Protein AF-A0A834II31-F1 (afdb_monomer)

Sequence (160 aa):
MDTWHLGHVGPFVKGSGFAHILTIVDSYSKFCFARPTKTTNTKEVVHNLRDLFSMFGVPNRIISYQGKAFKSKDFREFCIEYKIKHILNAIASPRSNGKDEHEWYEKVPRVELGLDNAENRKGDQQKATAAMNKQSQQMKKQFDRKRKQSRKYKPGDLVL

Mean predicted aligned error: 12.82 Å

Secondary structure (DSSP, 8-state):
--EEEEEEE-PPPSSSS--EEEEEEETTT--EEEEEES---HHHHHHHHHHHHHHH---SEEEE-S-HHHHSHHHHHHHHHTT-EEEE--S--TTTTTHHHHHHHHHHHHHHTTTT-TT-TTTHHHHHHHHHHHHHHHHHHHHHHHS-----PPTT----

Radius of gyration: 17.25 Å; Cα contact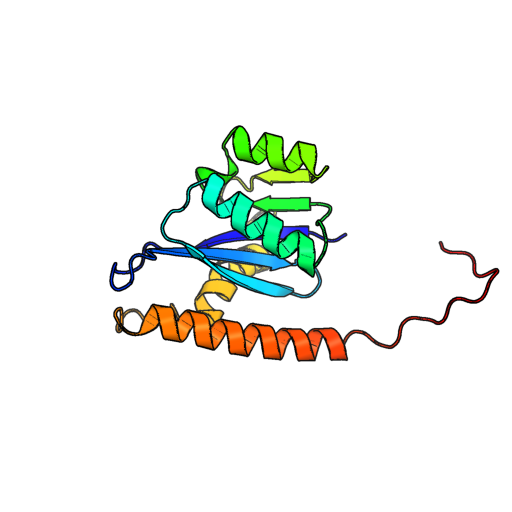s (8 Å, |Δi|>4): 212; chains: 1; bounding box: 35×36×50 Å

Solvent-accessible surface area (backbone atoms only — not comparable to full-atom values): 9327 Å² total; per-residue (Å²): 128,60,35,34,40,37,44,76,48,71,82,50,65,75,81,81,66,43,23,31,30,43,36,38,30,34,71,80,82,65,45,58,48,74,43,81,24,62,63,74,44,41,71,60,53,53,53,56,48,5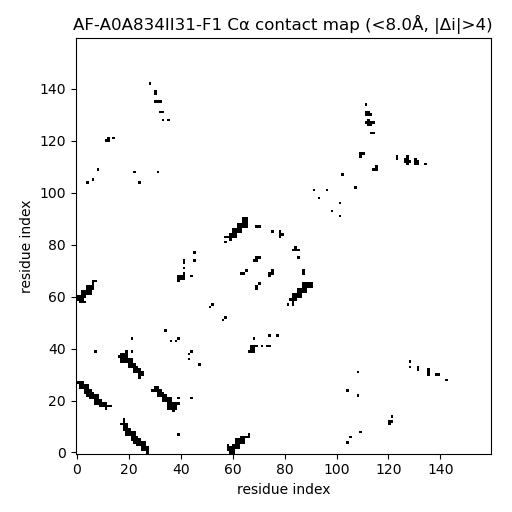3,59,47,31,76,76,75,48,79,51,59,25,39,40,32,49,87,46,74,24,76,71,31,69,71,41,52,50,52,29,56,76,70,65,28,48,75,41,77,47,80,70,96,52,68,82,83,50,60,54,66,61,55,50,42,71,59,44,44,60,37,58,52,33,59,61,81,65,89,81,53,73,85,58,44,67,64,48,19,53,50,42,33,52,52,45,38,50,51,47,46,54,51,49,61,67,68,54,66,76,78,80,84,79,56,99,82,68,83,85,128

InterPro domains:
  IPR001584 Integrase, catalytic core [PF00665] (13-94)
  IPR001584 Integrase, catalytic core [PS50994] (1-101)
  IPR012337 Ribonuclease H-like superfamily [SSF53098] (2-112)
  IPR036397 Ribonuclease H superfamily [G3DSA:3.30.420.10] (1-154)

Foldseek 3Di:
DWEKEWEKDAQADPPPLFGIKIWIATPPLRQIDIDGHNDLALVRVLVVVVVVCVPPNDGQEYEYEDDPNCVDPVNVVSCVVRNYHYHYDDDDDCPPPPVVVVCCRVVVLCVQLVPPPPPDRNCSPVSSVVSSVVVSVVSVVVSVVVPDDDDPDDPPDDDD

Organism: Rhynchophorus ferrugineus (NCBI:txid354439)

Nearest PDB structures (foldseek):
  3o4n-assembly1_B  TM=6.859E-01  e=3.450E-09  Rous sarcoma virus
  1asu-assembly1_A-2  TM=7.264E-01  e=1.547E-08  Avian sarcoma virus
  5ejk-assembly1_H  TM=7.165E-01  e=9.988E-09  Rous sarcoma virus - Prague C
  5ejk-assembly1_E  TM=6.763E-01  e=7.306E-09  Rous sarcoma virus - Prague C
  5ejk-assembly1_B  TM=7.070E-01  e=1.647E-08  Rous sarcoma virus - Prague C

Structure (mmCIF, N/CA/C/O backbone):
data_AF-A0A834II31-F1
#
_entry.id   AF-A0A834II31-F1
#
loop_
_atom_site.group_PDB
_atom_site.id
_atom_site.type_symbol
_atom_site.label_atom_id
_atom_site.label_alt_id
_atom_site.label_comp_id
_atom_site.label_asym_id
_atom_site.label_entity_id
_atom_site.label_seq_id
_atom_site.pdbx_PDB_ins_code
_atom_site.Cartn_x
_atom_site.Cartn_y
_atom_site.Cartn_z
_atom_site.occupancy
_atom_site.B_iso_or_equiv
_atom_site.auth_seq_id
_atom_site.auth_comp_id
_atom_site.auth_asym_id
_atom_site.auth_atom_id
_atom_site.pdbx_PDB_model_num
ATOM 1 N N . MET A 1 1 ? 7.083 0.480 -16.961 1.00 52.06 1 MET A N 1
ATOM 2 C CA . MET A 1 1 ? 7.236 -0.452 -15.821 1.00 52.06 1 MET A CA 1
ATOM 3 C C . MET A 1 1 ? 6.063 -0.244 -14.881 1.00 52.06 1 MET A C 1
ATOM 5 O O . MET A 1 1 ? 5.786 0.905 -14.567 1.00 52.06 1 MET A O 1
ATOM 9 N N . ASP A 1 2 ? 5.403 -1.323 -14.466 1.00 84.88 2 ASP A N 1
ATOM 10 C CA . ASP A 1 2 ? 4.273 -1.311 -13.524 1.00 84.88 2 ASP A CA 1
ATOM 11 C C . ASP A 1 2 ? 4.754 -0.898 -12.119 1.00 84.88 2 ASP A C 1
ATOM 13 O O . ASP A 1 2 ? 5.604 -1.573 -11.526 1.00 84.88 2 ASP A O 1
ATOM 17 N N . THR A 1 3 ? 4.322 0.277 -11.653 1.00 89.12 3 THR A N 1
ATOM 18 C CA . THR A 1 3 ? 4.742 0.889 -10.383 1.00 89.12 3 THR A CA 1
ATOM 19 C C . THR A 1 3 ? 3.505 1.320 -9.620 1.00 89.12 3 THR A C 1
ATOM 21 O O . THR A 1 3 ? 2.668 2.032 -10.164 1.00 89.12 3 THR A O 1
ATOM 24 N N . TRP A 1 4 ? 3.390 0.907 -8.361 1.00 92.06 4 TRP A N 1
ATOM 25 C CA . TRP A 1 4 ? 2.259 1.282 -7.514 1.00 92.06 4 TRP A CA 1
ATOM 26 C C . TRP A 1 4 ? 2.689 2.259 -6.423 1.00 92.06 4 TRP A C 1
ATOM 28 O O . TRP A 1 4 ? 3.687 2.042 -5.733 1.00 92.06 4 TRP A O 1
ATOM 38 N N . HIS A 1 5 ? 1.911 3.323 -6.250 1.00 89.94 5 HIS A N 1
ATOM 39 C CA . HIS A 1 5 ? 2.068 4.327 -5.205 1.00 89.94 5 HIS A CA 1
ATOM 40 C C . HIS A 1 5 ? 1.135 4.019 -4.038 1.00 89.94 5 HIS A C 1
ATOM 42 O O . HIS A 1 5 ? -0.075 3.960 -4.229 1.00 89.94 5 HIS A O 1
ATOM 48 N N . LEU A 1 6 ? 1.684 3.829 -2.839 1.00 91.50 6 LEU A N 1
ATOM 49 C CA . LEU A 1 6 ? 0.943 3.443 -1.636 1.00 91.50 6 LEU A CA 1
ATOM 50 C C . LEU A 1 6 ? 0.920 4.566 -0.600 1.00 91.50 6 LEU A C 1
ATOM 52 O O . LEU A 1 6 ? 1.969 5.109 -0.245 1.00 91.50 6 LEU A O 1
ATOM 56 N N . GLY A 1 7 ? -0.256 4.838 -0.039 1.00 88.56 7 GLY A N 1
ATOM 57 C CA . GLY A 1 7 ? -0.458 5.822 1.022 1.00 88.56 7 GLY A CA 1
ATOM 58 C C . GLY A 1 7 ? -1.588 5.445 1.978 1.00 88.56 7 GLY A C 1
ATOM 59 O O . GLY A 1 7 ? -2.324 4.491 1.756 1.00 88.56 7 GLY A O 1
ATOM 60 N N . HIS A 1 8 ? -1.716 6.192 3.072 1.00 85.81 8 HIS A N 1
ATOM 61 C CA . HIS A 1 8 ? -2.899 6.137 3.929 1.00 85.81 8 HIS A CA 1
ATOM 62 C C . HIS A 1 8 ? -3.501 7.531 4.037 1.00 85.81 8 HIS A C 1
ATOM 64 O O . HIS A 1 8 ? -2.771 8.505 4.206 1.00 85.81 8 HIS A O 1
ATOM 70 N N . VAL A 1 9 ? -4.827 7.604 4.013 1.00 81.69 9 VAL A N 1
ATOM 71 C CA . VAL A 1 9 ? -5.589 8.819 4.305 1.00 81.69 9 VAL A CA 1
ATOM 72 C C . VAL A 1 9 ? -6.370 8.596 5.601 1.00 81.69 9 VAL A C 1
ATOM 74 O O . VAL A 1 9 ? -6.941 7.523 5.805 1.00 81.69 9 VAL A O 1
ATOM 77 N N . GLY A 1 10 ? -6.368 9.584 6.496 1.00 78.38 10 GLY A N 1
ATOM 78 C CA . GLY A 1 10 ? -7.026 9.528 7.805 1.00 78.38 10 GLY A CA 1
ATOM 79 C C . GLY A 1 10 ? -6.168 10.146 8.922 1.00 78.38 10 GLY A C 1
ATOM 80 O O . GLY A 1 10 ? -5.144 10.761 8.623 1.00 78.38 10 GLY A O 1
ATOM 81 N N . PRO A 1 11 ? -6.552 9.976 10.202 1.00 76.19 11 PRO A N 1
ATOM 82 C CA . PRO A 1 11 ? -7.711 9.217 10.673 1.00 76.19 11 PRO A CA 1
ATOM 83 C C . PRO A 1 11 ? -9.054 9.943 10.456 1.00 76.19 11 PRO A C 1
ATOM 85 O O . PRO A 1 11 ? -9.157 11.154 10.632 1.00 76.19 11 PRO A O 1
ATOM 88 N N . PHE A 1 12 ? -10.101 9.190 10.121 1.00 76.81 12 PHE A N 1
ATOM 89 C CA . PHE A 1 12 ? -11.493 9.644 10.036 1.00 76.81 12 PHE A CA 1
ATOM 90 C C . PHE A 1 12 ? -12.248 9.370 11.347 1.00 76.81 12 PHE A C 1
ATOM 92 O O . PHE A 1 12 ? -11.836 8.533 12.155 1.00 76.81 12 PHE A O 1
ATOM 99 N N . VAL A 1 13 ? -13.370 10.067 11.567 1.00 70.19 13 VAL A N 1
ATOM 100 C CA . VAL A 1 13 ? -14.198 9.888 12.773 1.00 70.19 13 VAL A CA 1
ATOM 101 C C . VAL A 1 13 ? -14.690 8.440 12.859 1.00 70.19 13 VAL A C 1
ATOM 103 O O . VAL A 1 13 ? -15.245 7.899 11.904 1.00 70.19 13 VAL A O 1
ATOM 106 N N . LYS A 1 14 ? -14.488 7.808 14.022 1.00 59.81 14 LYS A N 1
ATOM 107 C CA . LYS A 1 14 ? -14.831 6.403 14.288 1.00 59.81 14 LYS A CA 1
ATOM 108 C C . LYS A 1 14 ? -16.351 6.212 14.399 1.00 59.81 14 LYS A C 1
ATOM 110 O O . LYS A 1 14 ? -16.881 6.117 15.498 1.00 59.81 14 LYS A O 1
ATOM 115 N N . GLY A 1 15 ? -17.052 6.170 13.267 1.00 57.59 15 GLY A N 1
ATOM 116 C CA . GLY A 1 15 ? -18.465 5.769 13.203 1.00 57.59 15 GLY A CA 1
ATOM 117 C C . GLY A 1 15 ? -18.654 4.264 12.972 1.00 57.59 15 GLY A C 1
ATOM 118 O O . GLY A 1 15 ? -19.509 3.650 13.594 1.00 57.59 15 GLY A O 1
ATOM 119 N N . SER A 1 16 ? -17.824 3.662 12.109 1.00 60.22 16 SER A N 1
ATOM 120 C CA . SER A 1 16 ? -17.966 2.273 11.623 1.00 60.22 16 SER A CA 1
ATOM 121 C C . SER A 1 16 ? -16.853 1.310 12.080 1.00 60.22 16 SER A C 1
ATOM 123 O O . SER A 1 16 ? -16.841 0.137 11.711 1.00 60.22 16 SER A O 1
ATOM 125 N N . GLY A 1 17 ? -15.874 1.801 12.847 1.00 68.00 17 GLY A N 1
ATOM 126 C CA . GLY A 1 17 ? -14.683 1.043 13.259 1.00 68.00 17 GLY A CA 1
ATOM 127 C C . GLY A 1 17 ? -13.523 1.059 12.254 1.00 68.00 17 GLY A C 1
ATOM 128 O O . GLY A 1 17 ? -12.396 0.757 12.643 1.00 68.00 17 GLY A O 1
ATOM 129 N N . PHE A 1 18 ? -13.752 1.470 11.004 1.00 75.75 18 PHE A N 1
ATOM 130 C CA . PHE A 1 18 ? -12.685 1.812 10.060 1.00 75.75 18 PHE A CA 1
ATOM 131 C C . PHE A 1 18 ? -12.267 3.263 10.294 1.00 75.75 18 PHE A C 1
ATOM 133 O O . PHE A 1 18 ? -13.125 4.125 10.458 1.00 75.75 18 PHE A O 1
ATOM 140 N N . ALA A 1 19 ? -10.970 3.546 10.351 1.00 81.19 19 ALA A N 1
ATOM 141 C CA . ALA A 1 19 ? -10.464 4.887 10.661 1.00 81.19 19 ALA A CA 1
ATOM 142 C C . ALA A 1 19 ? -9.552 5.436 9.565 1.00 81.19 19 ALA A C 1
ATOM 144 O O . ALA A 1 19 ? -9.260 6.622 9.569 1.00 81.19 19 ALA A O 1
ATOM 145 N N . HIS A 1 20 ? -9.117 4.612 8.619 1.00 84.06 20 HIS A N 1
ATOM 146 C CA . HIS A 1 20 ? -8.187 5.019 7.577 1.00 84.06 20 HIS A CA 1
ATOM 147 C C . HIS A 1 20 ? -8.633 4.449 6.236 1.00 84.06 20 HIS A C 1
ATOM 149 O O . HIS A 1 20 ? -9.502 3.580 6.165 1.00 84.06 20 HIS A O 1
ATOM 155 N N . ILE A 1 21 ? -8.042 4.965 5.170 1.00 84.69 21 ILE A N 1
ATOM 156 C CA . ILE A 1 21 ? -8.191 4.445 3.821 1.00 84.69 21 ILE A CA 1
ATOM 157 C C . ILE A 1 21 ? -6.784 4.198 3.281 1.00 84.69 21 ILE A C 1
ATOM 159 O O . ILE A 1 21 ? -5.992 5.133 3.186 1.00 84.69 21 ILE A O 1
ATOM 163 N N . LEU A 1 22 ? -6.463 2.944 2.964 1.00 88.75 22 LEU A N 1
ATOM 164 C CA . LEU A 1 22 ? -5.246 2.575 2.241 1.00 88.75 22 LEU A CA 1
ATOM 165 C C . LEU A 1 22 ? -5.454 2.910 0.767 1.00 88.75 22 LEU A C 1
ATOM 167 O O . LEU A 1 22 ? -6.339 2.327 0.145 1.00 88.75 22 LEU A O 1
ATOM 171 N N . THR A 1 23 ? -4.652 3.819 0.223 1.00 87.94 23 THR A N 1
ATOM 172 C CA . THR A 1 23 ? -4.696 4.241 -1.181 1.00 87.94 23 THR A CA 1
ATOM 173 C C . THR A 1 23 ? -3.562 3.592 -1.962 1.00 87.94 23 THR A C 1
ATOM 175 O O . THR A 1 23 ? -2.428 3.508 -1.485 1.00 87.94 23 THR A O 1
ATOM 178 N N . ILE A 1 24 ? -3.876 3.097 -3.156 1.00 89.62 24 ILE A N 1
ATOM 179 C CA . ILE A 1 24 ? -2.944 2.430 -4.064 1.00 89.62 24 ILE A CA 1
ATOM 180 C C . ILE A 1 24 ? -3.208 2.968 -5.461 1.00 89.62 24 ILE A C 1
ATOM 182 O O . ILE A 1 24 ? -4.310 2.809 -5.976 1.00 89.62 24 ILE A O 1
ATOM 186 N N . VAL A 1 25 ? -2.207 3.581 -6.081 1.00 84.94 25 VAL A N 1
ATOM 187 C CA . VAL A 1 25 ? -2.350 4.172 -7.412 1.00 84.94 25 VAL A CA 1
ATOM 188 C C . VAL A 1 25 ? -1.326 3.582 -8.365 1.00 84.94 25 VAL A C 1
ATOM 190 O O . VAL A 1 25 ? -0.126 3.678 -8.114 1.00 84.94 25 VAL A O 1
ATOM 193 N N . ASP A 1 26 ? -1.783 2.995 -9.466 1.00 85.50 26 ASP A N 1
ATOM 194 C CA . ASP A 1 26 ? -0.890 2.572 -10.543 1.00 85.50 26 ASP A CA 1
ATOM 195 C C . ASP A 1 26 ? -0.382 3.797 -11.322 1.00 85.50 26 ASP A C 1
ATOM 197 O O . ASP A 1 26 ? -1.164 4.593 -11.854 1.00 85.50 26 ASP A O 1
ATOM 201 N N . SER A 1 27 ? 0.942 3.949 -11.415 1.00 82.69 27 SER A N 1
ATOM 202 C CA . SER A 1 27 ? 1.585 5.086 -12.078 1.00 82.69 27 SER A CA 1
ATOM 203 C C . SER A 1 27 ? 1.244 5.180 -13.562 1.00 82.69 27 SER A C 1
ATOM 205 O O . SER A 1 27 ? 1.274 6.287 -14.107 1.00 82.69 27 SER A O 1
ATOM 207 N N . TYR A 1 28 ? 0.975 4.051 -14.229 1.00 79.94 28 TYR A N 1
ATOM 208 C CA . TYR A 1 28 ? 0.762 4.022 -15.675 1.00 79.94 28 TYR A CA 1
ATOM 209 C C . TYR A 1 28 ? -0.681 4.358 -16.050 1.00 79.94 28 TYR A C 1
ATOM 211 O O . TYR A 1 28 ? -0.937 5.328 -16.762 1.00 79.94 28 TYR A O 1
ATOM 219 N N . SER A 1 29 ? -1.632 3.569 -15.557 1.00 80.56 29 SER A N 1
ATOM 220 C CA . SER A 1 29 ? -3.056 3.736 -15.857 1.00 80.56 29 SER A CA 1
ATOM 221 C C . SER A 1 29 ? -3.690 4.908 -15.123 1.00 80.56 29 SER A C 1
ATOM 223 O O . SER A 1 29 ? -4.768 5.347 -15.526 1.00 80.56 29 SER A O 1
ATOM 225 N N . LYS A 1 30 ? -3.032 5.396 -14.059 1.00 78.44 30 LYS A N 1
ATOM 226 C CA . LYS A 1 30 ? -3.598 6.325 -13.077 1.00 78.44 30 LYS A CA 1
ATOM 227 C C . LYS A 1 30 ? -4.783 5.729 -12.311 1.00 78.44 30 LYS A C 1
ATOM 229 O O . LYS A 1 30 ? -5.526 6.456 -11.664 1.00 78.44 30 LYS A O 1
ATOM 234 N N . PHE A 1 31 ? -4.944 4.405 -12.356 1.00 80.94 31 PHE A N 1
ATOM 235 C CA . PHE A 1 31 ? -6.006 3.709 -11.651 1.00 80.94 31 PHE A CA 1
ATOM 236 C C . PHE A 1 31 ? -5.753 3.709 -10.142 1.00 80.94 31 PHE A C 1
ATOM 238 O O . PHE A 1 31 ? -4.692 3.286 -9.684 1.00 80.94 31 PHE A O 1
ATOM 245 N N . CYS A 1 32 ? -6.753 4.150 -9.382 1.00 81.94 32 CYS A N 1
ATOM 246 C CA . CYS A 1 32 ? -6.739 4.215 -7.929 1.00 81.94 32 CYS A CA 1
ATOM 247 C C . CYS A 1 32 ? -7.6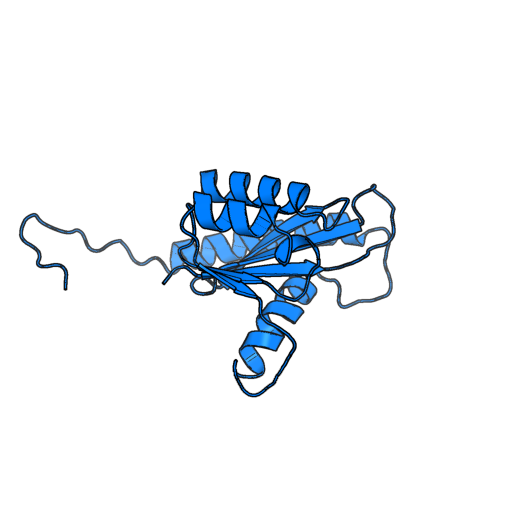05 3.096 -7.339 1.00 81.94 32 CYS A C 1
ATOM 249 O O . CYS A 1 32 ? -8.782 2.933 -7.684 1.00 81.94 32 CYS A O 1
ATOM 251 N N . PHE A 1 33 ? -7.015 2.341 -6.420 1.00 84.88 33 PHE A N 1
ATOM 252 C CA . PHE A 1 33 ? -7.719 1.517 -5.456 1.00 84.88 33 PHE A CA 1
ATOM 253 C C . PHE A 1 33 ? -7.674 2.227 -4.116 1.00 84.88 33 PHE A C 1
ATOM 255 O O . PHE A 1 33 ? -6.619 2.710 -3.698 1.00 84.88 33 PHE A O 1
ATOM 262 N N . ALA A 1 34 ? -8.770 2.170 -3.373 1.00 84.44 34 ALA A N 1
ATOM 263 C CA . ALA A 1 34 ? -8.647 2.338 -1.942 1.00 84.44 34 ALA A CA 1
ATOM 264 C C . ALA A 1 34 ? -9.498 1.368 -1.142 1.00 84.44 34 ALA A C 1
ATOM 266 O O . ALA A 1 34 ? -10.507 0.820 -1.593 1.00 84.44 34 ALA A O 1
ATOM 267 N N . ARG A 1 35 ? -9.003 1.101 0.058 1.00 84.88 35 ARG A N 1
ATOM 268 C CA . ARG A 1 35 ? -9.543 0.097 0.959 1.00 84.88 35 ARG A CA 1
ATOM 269 C C . ARG A 1 35 ? -9.757 0.744 2.319 1.00 84.88 35 ARG A C 1
ATOM 271 O O . ARG A 1 35 ? -8.796 1.290 2.861 1.00 84.88 35 ARG A O 1
ATOM 278 N N . PRO A 1 36 ? -10.979 0.724 2.876 1.00 84.31 36 PRO A N 1
ATOM 279 C CA . PRO A 1 36 ? -11.180 1.169 4.245 1.00 84.31 36 PRO A CA 1
ATOM 280 C C . PRO A 1 36 ? -10.431 0.221 5.188 1.00 84.31 36 PRO A C 1
ATOM 282 O O . PRO A 1 36 ? -10.603 -0.994 5.114 1.00 84.31 36 PRO A O 1
ATOM 285 N N . THR A 1 37 ? -9.608 0.774 6.077 1.00 84.88 37 THR A N 1
ATOM 286 C CA . THR A 1 37 ? -8.827 0.014 7.057 1.00 84.88 37 THR A CA 1
ATOM 287 C C . THR A 1 37 ? -9.108 0.487 8.483 1.00 84.88 37 THR A C 1
ATOM 289 O O . THR A 1 37 ? -9.352 1.668 8.765 1.00 84.88 37 THR A O 1
ATOM 292 N N . LYS A 1 38 ? -9.134 -0.463 9.418 1.00 85.25 38 LYS A N 1
ATOM 293 C CA . LYS A 1 38 ? -9.306 -0.185 10.852 1.00 85.25 38 LYS A CA 1
ATOM 294 C C . LYS A 1 38 ? -8.020 0.382 11.430 1.00 85.25 38 LYS A C 1
ATOM 296 O O . LYS A 1 38 ? -8.054 1.309 12.240 1.00 85.25 38 LYS A O 1
ATOM 301 N N . THR A 1 39 ? -6.886 -0.124 10.961 1.00 87.25 39 THR A N 1
ATOM 302 C CA . THR A 1 39 ? -5.550 0.291 11.375 1.00 87.25 39 THR A CA 1
ATOM 303 C C . THR A 1 39 ? -4.680 0.640 10.170 1.00 87.25 39 THR A C 1
ATOM 305 O O . THR A 1 39 ? -5.019 0.378 9.018 1.00 87.25 39 THR A O 1
ATOM 308 N N . THR A 1 40 ? -3.532 1.253 10.441 1.00 89.81 40 THR A N 1
ATOM 309 C CA . THR A 1 40 ? -2.461 1.479 9.459 1.00 89.81 40 THR A CA 1
ATOM 310 C C . THR A 1 40 ? -1.318 0.485 9.665 1.00 89.81 40 THR A C 1
ATOM 312 O O . THR A 1 40 ? -0.164 0.783 9.363 1.00 89.81 40 THR A O 1
ATOM 315 N N . ASN A 1 41 ? -1.619 -0.686 10.240 1.00 93.12 41 ASN A N 1
ATOM 316 C CA . ASN A 1 41 ? -0.630 -1.707 10.566 1.00 93.12 41 ASN A CA 1
ATOM 317 C C . ASN A 1 41 ? -0.230 -2.507 9.327 1.00 93.12 41 ASN A C 1
ATOM 319 O O . ASN A 1 41 ? -1.037 -2.758 8.433 1.00 93.12 41 ASN A O 1
ATOM 323 N N . THR A 1 42 ? 1.005 -3.006 9.325 1.00 95.25 42 THR A N 1
ATOM 324 C CA . THR A 1 42 ? 1.558 -3.766 8.200 1.00 95.25 42 THR A CA 1
ATOM 325 C C . THR A 1 42 ? 0.719 -4.974 7.815 1.00 95.25 42 THR A C 1
ATOM 327 O O . THR A 1 42 ? 0.503 -5.201 6.631 1.00 95.25 42 THR A O 1
ATOM 330 N N . LYS A 1 43 ? 0.212 -5.732 8.796 1.00 95.50 43 LYS A N 1
ATOM 331 C CA . LYS A 1 43 ? -0.596 -6.934 8.538 1.00 95.50 43 LYS A CA 1
ATOM 332 C C . LYS A 1 43 ? -1.825 -6.625 7.684 1.00 95.50 43 LYS A C 1
ATOM 334 O O . LYS A 1 43 ? -2.134 -7.369 6.760 1.00 95.50 43 LYS A O 1
ATOM 339 N N . GLU A 1 44 ? -2.491 -5.509 7.971 1.00 93.00 44 GLU A N 1
ATOM 340 C CA . GLU A 1 44 ? -3.683 -5.078 7.241 1.00 93.00 44 GLU A CA 1
ATOM 341 C C . GLU A 1 44 ? -3.323 -4.605 5.825 1.00 93.00 44 GLU A C 1
ATOM 343 O O . GLU A 1 44 ? -4.005 -4.962 4.867 1.00 93.00 44 GLU A O 1
ATOM 348 N N . VAL A 1 45 ? -2.201 -3.895 5.664 1.00 94.75 45 VAL A N 1
ATOM 349 C CA . VAL A 1 45 ? -1.676 -3.507 4.343 1.00 94.75 45 VAL A CA 1
ATOM 350 C C . VAL A 1 45 ? -1.336 -4.732 3.493 1.00 94.75 45 VAL A C 1
ATOM 352 O O . VAL A 1 45 ? -1.786 -4.831 2.356 1.00 94.75 45 VAL A O 1
ATOM 355 N N . VAL A 1 46 ? -0.566 -5.676 4.038 1.00 96.31 46 VAL A N 1
ATOM 356 C CA . VAL A 1 46 ? -0.137 -6.894 3.332 1.00 96.31 46 VAL A CA 1
ATOM 357 C C . VAL A 1 46 ? -1.336 -7.739 2.914 1.00 96.31 46 VAL A C 1
ATOM 359 O O . VAL A 1 46 ? -1.367 -8.229 1.788 1.00 96.31 46 VAL A O 1
ATOM 362 N N . HIS A 1 47 ? -2.338 -7.876 3.785 1.00 95.00 47 HIS A N 1
ATOM 363 C CA . HIS A 1 47 ? -3.576 -8.576 3.450 1.00 95.00 47 HIS A CA 1
ATOM 364 C C . HIS A 1 47 ? -4.275 -7.941 2.238 1.00 95.00 47 HIS A C 1
ATOM 366 O O . HIS A 1 47 ? -4.517 -8.626 1.249 1.00 95.00 47 HIS A O 1
ATOM 372 N N . ASN A 1 48 ? -4.485 -6.620 2.259 1.00 92.75 48 ASN A N 1
ATOM 373 C CA . ASN A 1 48 ? -5.107 -5.907 1.139 1.00 92.75 48 ASN A CA 1
ATOM 374 C C . ASN A 1 48 ? -4.284 -5.995 -0.161 1.00 92.75 48 ASN A C 1
ATOM 376 O O . ASN A 1 48 ? -4.857 -6.066 -1.249 1.00 92.75 48 ASN A O 1
ATOM 380 N N . LEU A 1 49 ? -2.949 -5.988 -0.073 1.00 94.81 49 LEU A N 1
ATOM 381 C CA . LEU A 1 49 ? -2.080 -6.126 -1.246 1.00 94.81 49 LEU A CA 1
ATOM 382 C C . LEU A 1 49 ? -2.140 -7.525 -1.853 1.00 94.81 49 LEU A C 1
ATOM 384 O O . LEU A 1 49 ? -2.230 -7.632 -3.070 1.00 94.81 49 LEU A O 1
ATOM 388 N N . ARG A 1 50 ? -2.145 -8.586 -1.037 1.00 95.12 50 ARG A N 1
ATOM 389 C CA . ARG A 1 50 ? -2.294 -9.966 -1.530 1.00 95.12 50 ARG A CA 1
ATOM 390 C C . ARG A 1 50 ? -3.601 -10.149 -2.295 1.00 95.12 50 ARG A C 1
ATOM 392 O O . ARG A 1 50 ? -3.589 -10.715 -3.387 1.00 95.12 50 ARG A O 1
ATOM 399 N N . ASP A 1 51 ? -4.692 -9.595 -1.772 1.00 91.50 51 ASP A N 1
ATOM 400 C CA . ASP A 1 51 ? -5.981 -9.627 -2.460 1.00 91.50 51 ASP A CA 1
ATOM 401 C C . ASP A 1 51 ? -5.893 -8.924 -3.820 1.00 91.50 51 ASP A C 1
ATOM 403 O O . ASP A 1 51 ? -6.348 -9.460 -4.829 1.00 91.50 51 ASP A O 1
ATOM 407 N N . LEU A 1 52 ? -5.260 -7.749 -3.893 1.00 90.12 52 LEU A N 1
ATOM 408 C CA . LEU A 1 52 ? -5.079 -7.035 -5.160 1.00 90.12 52 LEU A CA 1
ATOM 409 C C . LEU A 1 52 ? -4.153 -7.767 -6.133 1.00 90.12 52 LEU A C 1
ATOM 411 O O . LEU A 1 52 ? -4.457 -7.809 -7.324 1.00 90.12 52 LEU A O 1
ATOM 415 N N . PHE A 1 53 ? -3.082 -8.396 -5.652 1.00 92.31 53 PHE A N 1
ATOM 416 C CA . PHE A 1 53 ? -2.173 -9.172 -6.495 1.00 92.31 53 PHE A CA 1
ATOM 417 C C . PHE A 1 53 ? -2.874 -10.356 -7.158 1.00 92.31 53 PHE A C 1
ATOM 419 O O . PHE A 1 53 ? -2.595 -10.653 -8.317 1.00 92.31 53 PHE A O 1
ATOM 426 N N . SER A 1 54 ? -3.832 -10.981 -6.468 1.00 89.00 54 SER A N 1
ATOM 427 C CA . SER A 1 54 ? -4.631 -12.073 -7.038 1.00 89.00 54 SER A CA 1
ATOM 428 C C . SER A 1 54 ? -5.494 -11.636 -8.231 1.00 89.00 54 SER A C 1
ATOM 430 O O . SER A 1 54 ? -5.786 -12.445 -9.109 1.00 89.00 54 SER A O 1
ATOM 432 N N . MET A 1 55 ? -5.877 -10.355 -8.292 1.00 86.38 55 MET A N 1
ATOM 433 C CA . MET A 1 55 ? -6.760 -9.812 -9.328 1.00 86.38 55 MET A CA 1
ATOM 434 C C . MET A 1 55 ? -6.008 -9.076 -10.443 1.00 86.38 55 MET A C 1
ATOM 436 O O . MET A 1 55 ? -6.404 -9.160 -11.604 1.00 86.38 55 MET A O 1
ATOM 440 N N . PHE A 1 56 ? -4.957 -8.329 -10.097 1.00 86.50 56 PHE A N 1
ATOM 441 C CA . PHE A 1 56 ? -4.264 -7.408 -11.010 1.00 86.50 56 PHE A CA 1
ATOM 442 C C . PHE A 1 56 ? -2.817 -7.809 -11.303 1.00 86.50 56 PHE A C 1
ATOM 444 O O . PHE A 1 56 ? -2.187 -7.212 -12.172 1.00 86.50 56 PHE A O 1
ATOM 451 N N . GLY A 1 57 ? -2.304 -8.836 -10.625 1.00 90.00 57 GLY A N 1
ATOM 452 C CA . GLY A 1 57 ? -0.900 -9.217 -10.687 1.00 90.00 57 GLY A CA 1
ATOM 453 C C . GLY A 1 57 ? -0.025 -8.428 -9.713 1.00 90.00 57 GLY A C 1
ATOM 454 O O . GLY A 1 57 ? -0.477 -7.537 -8.992 1.00 90.00 57 GLY A O 1
ATOM 455 N N . VAL A 1 58 ? 1.248 -8.813 -9.668 1.00 93.50 58 VAL A N 1
ATOM 456 C CA . VAL A 1 58 ? 2.249 -8.253 -8.756 1.00 93.50 58 VAL A CA 1
ATOM 457 C C . VAL A 1 58 ? 3.014 -7.142 -9.482 1.00 93.50 58 VAL A C 1
ATOM 459 O O . VAL A 1 58 ? 3.587 -7.414 -10.540 1.00 93.50 58 VAL A O 1
ATOM 462 N N . PRO A 1 59 ? 3.078 -5.912 -8.939 1.00 94.25 59 PRO A N 1
ATOM 463 C CA . PRO A 1 59 ? 3.838 -4.840 -9.560 1.00 94.25 59 PRO A CA 1
ATOM 464 C C . PRO A 1 59 ? 5.341 -5.087 -9.411 1.00 94.25 59 PRO A C 1
ATOM 466 O O . PRO A 1 59 ? 5.818 -5.598 -8.399 1.00 94.25 59 PRO A O 1
ATOM 469 N N . ASN A 1 60 ? 6.127 -4.605 -10.372 1.00 93.88 60 ASN A N 1
ATOM 470 C CA . ASN A 1 60 ? 7.589 -4.690 -10.288 1.00 93.88 60 ASN A CA 1
ATOM 471 C C . ASN A 1 60 ? 8.166 -3.763 -9.204 1.00 93.88 60 ASN A C 1
ATOM 473 O O . ASN A 1 60 ? 9.293 -3.950 -8.731 1.00 93.88 60 ASN A O 1
ATOM 477 N N . ARG A 1 61 ? 7.427 -2.707 -8.847 1.00 93.94 61 ARG A N 1
ATOM 478 C CA . ARG A 1 61 ? 7.891 -1.656 -7.943 1.00 93.94 61 ARG A CA 1
ATOM 479 C C . ARG A 1 61 ? 6.753 -1.095 -7.109 1.00 93.94 61 ARG A C 1
ATOM 481 O O . ARG A 1 61 ? 5.687 -0.790 -7.632 1.00 93.94 61 ARG A O 1
ATOM 488 N N . ILE A 1 62 ? 7.032 -0.868 -5.831 1.00 94.12 62 ILE A N 1
ATOM 489 C CA . ILE A 1 62 ? 6.148 -0.127 -4.932 1.00 94.12 62 ILE A CA 1
ATOM 490 C C . ILE A 1 62 ? 6.882 1.106 -4.420 1.00 94.12 62 ILE A C 1
ATOM 492 O O . ILE A 1 62 ? 7.995 1.002 -3.902 1.00 94.12 62 ILE A O 1
ATOM 496 N N . ILE A 1 63 ? 6.239 2.264 -4.536 1.00 91.12 63 ILE A N 1
ATOM 497 C CA . ILE A 1 63 ? 6.663 3.520 -3.924 1.00 91.12 63 ILE A CA 1
ATOM 498 C C . ILE A 1 63 ? 5.677 3.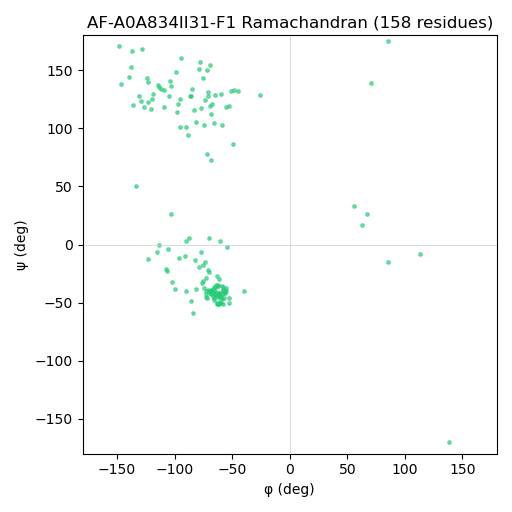832 -2.804 1.00 91.12 63 ILE A C 1
ATOM 500 O O . ILE A 1 63 ? 4.492 4.005 -3.059 1.00 91.12 63 ILE A O 1
ATOM 504 N N . SER A 1 64 ? 6.135 3.906 -1.559 1.00 89.50 64 SER A N 1
ATOM 505 C CA . SER A 1 64 ? 5.250 4.198 -0.423 1.00 89.50 64 SER A CA 1
ATOM 506 C C . SER A 1 64 ? 5.581 5.536 0.224 1.00 89.50 64 SER A C 1
ATOM 508 O O . SER A 1 64 ? 6.757 5.818 0.482 1.00 89.50 64 SER A O 1
ATOM 510 N N . TYR A 1 65 ? 4.551 6.306 0.565 1.00 81.62 65 TYR A N 1
ATOM 511 C CA . TYR A 1 65 ? 4.679 7.521 1.369 1.00 81.62 65 TYR A CA 1
ATOM 512 C C . TYR A 1 65 ? 4.848 7.176 2.850 1.00 81.62 65 TYR A C 1
ATOM 514 O O . TYR A 1 65 ? 4.509 6.077 3.291 1.00 81.62 65 TYR A O 1
ATOM 522 N N . GLN A 1 66 ? 5.439 8.088 3.624 1.00 65.06 66 GLN A N 1
ATOM 523 C CA . GLN A 1 66 ? 5.891 7.796 4.983 1.00 65.06 66 GLN A CA 1
ATOM 524 C C . GLN A 1 66 ? 4.750 7.317 5.901 1.00 65.06 66 GLN A C 1
ATOM 526 O O . GLN A 1 66 ? 3.975 8.101 6.432 1.00 65.06 66 GLN A O 1
ATOM 531 N N . GLY A 1 67 ? 4.709 6.007 6.147 1.00 75.38 67 GLY A N 1
ATOM 532 C CA . GLY A 1 67 ? 3.832 5.354 7.112 1.00 75.38 67 GLY A CA 1
ATOM 533 C C . GLY A 1 67 ? 4.595 4.259 7.851 1.00 75.38 67 GLY A C 1
ATOM 534 O O . GLY A 1 67 ? 5.461 3.602 7.270 1.00 75.38 67 GLY A O 1
ATOM 535 N N . LYS A 1 68 ? 4.297 4.064 9.143 1.00 82.31 68 LYS A N 1
ATOM 536 C CA . LYS A 1 68 ? 4.986 3.061 9.979 1.00 82.31 68 LYS A CA 1
ATOM 537 C C . LYS A 1 68 ? 4.861 1.645 9.401 1.00 82.31 68 LYS A C 1
ATOM 539 O O . LYS A 1 68 ? 5.846 0.914 9.423 1.00 82.31 68 LYS A O 1
ATOM 544 N N . ALA A 1 69 ? 3.711 1.302 8.808 1.00 88.88 69 ALA A N 1
ATOM 545 C CA . ALA A 1 69 ? 3.512 0.027 8.113 1.00 88.88 69 ALA A CA 1
ATOM 546 C C . ALA A 1 69 ? 4.592 -0.251 7.060 1.00 88.88 69 ALA A C 1
ATOM 548 O O . ALA A 1 69 ? 5.229 -1.302 7.071 1.00 88.88 69 ALA A O 1
ATOM 549 N N . PHE A 1 70 ? 4.849 0.722 6.187 1.00 89.75 70 PHE A N 1
ATOM 550 C CA . PHE A 1 70 ? 5.744 0.543 5.045 1.00 89.75 70 PHE A CA 1
ATOM 551 C C . PHE A 1 70 ? 7.228 0.504 5.434 1.00 89.75 70 PHE A C 1
ATOM 553 O O . PHE A 1 70 ? 8.055 0.078 4.641 1.00 89.75 70 PHE A O 1
ATOM 560 N N . LYS A 1 71 ? 7.585 0.932 6.651 1.00 90.62 71 LYS A N 1
ATOM 561 C CA . LYS A 1 71 ? 8.959 0.857 7.186 1.00 90.62 71 LYS A CA 1
ATOM 562 C C . LYS A 1 71 ? 9.246 -0.440 7.948 1.00 90.62 71 LYS A C 1
ATOM 564 O O . LYS A 1 71 ? 10.384 -0.668 8.348 1.00 90.62 71 LYS A O 1
ATOM 569 N N . SER A 1 72 ? 8.223 -1.246 8.221 1.00 93.81 72 SER A N 1
ATOM 570 C CA . SER A 1 72 ? 8.360 -2.437 9.061 1.00 93.81 72 SER A CA 1
ATOM 571 C C . SER A 1 72 ? 9.177 -3.546 8.391 1.00 93.81 72 SER A C 1
ATOM 573 O O . SER A 1 72 ? 9.215 -3.660 7.163 1.00 93.81 72 SER A O 1
ATOM 575 N N . LYS A 1 73 ? 9.796 -4.397 9.218 1.00 95.19 73 LYS A N 1
ATOM 576 C CA . LYS A 1 73 ? 10.517 -5.593 8.764 1.00 95.19 73 LYS A CA 1
ATOM 577 C C . LYS A 1 73 ? 9.592 -6.529 7.979 1.00 95.19 73 LYS A C 1
ATOM 579 O O . LYS A 1 73 ? 9.936 -6.895 6.863 1.00 95.19 73 LYS A O 1
ATOM 584 N N . ASP A 1 74 ? 8.397 -6.790 8.504 1.00 96.00 74 ASP A N 1
ATOM 585 C CA . ASP A 1 74 ? 7.381 -7.630 7.861 1.00 96.00 74 ASP A CA 1
ATOM 586 C C . ASP A 1 74 ? 7.027 -7.138 6.447 1.00 96.00 74 ASP A C 1
ATOM 588 O O . ASP 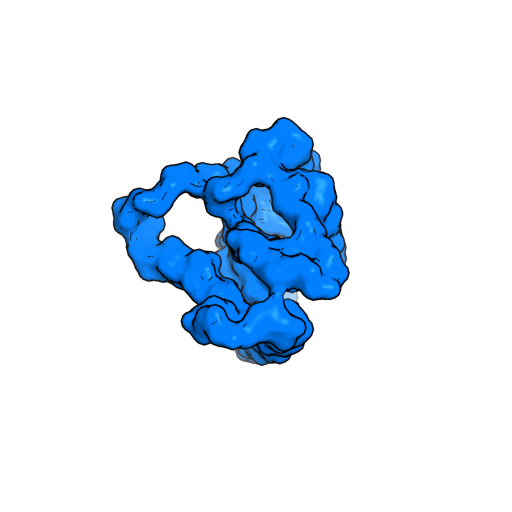A 1 74 ? 6.877 -7.935 5.524 1.00 96.00 74 ASP A O 1
ATOM 592 N N . PHE A 1 75 ? 6.925 -5.817 6.241 1.00 96.44 75 PHE A N 1
ATOM 593 C CA . PHE A 1 75 ? 6.631 -5.264 4.916 1.00 96.44 75 PHE A CA 1
ATOM 594 C C . PHE A 1 75 ? 7.802 -5.448 3.952 1.00 96.44 75 PHE A C 1
ATOM 596 O O . PHE A 1 75 ? 7.611 -5.781 2.785 1.00 96.44 75 PHE A O 1
ATOM 603 N N . ARG A 1 76 ? 9.029 -5.257 4.445 1.00 95.56 76 ARG A N 1
ATOM 604 C CA . ARG A 1 76 ? 10.239 -5.484 3.655 1.00 95.56 76 ARG A CA 1
ATOM 605 C C . ARG A 1 76 ? 10.362 -6.949 3.236 1.00 95.56 76 ARG A C 1
ATOM 607 O O . ARG A 1 76 ? 10.671 -7.210 2.078 1.00 95.56 76 ARG A O 1
ATOM 614 N N . GLU A 1 77 ? 10.121 -7.883 4.152 1.00 97.62 77 GLU A N 1
ATOM 615 C CA . GLU A 1 77 ? 10.139 -9.324 3.869 1.00 97.62 77 GLU A CA 1
ATOM 616 C C . GLU A 1 77 ? 9.070 -9.701 2.844 1.00 97.62 77 GLU A C 1
ATOM 618 O O . GLU A 1 77 ? 9.380 -10.381 1.868 1.00 97.62 77 GLU A O 1
ATOM 623 N N . PHE A 1 78 ? 7.859 -9.160 2.988 1.00 97.31 78 PHE A N 1
ATOM 624 C CA . PHE A 1 78 ? 6.796 -9.310 1.998 1.00 97.31 78 PHE A CA 1
ATOM 625 C C . PHE A 1 78 ? 7.220 -8.815 0.604 1.00 97.31 78 PHE A C 1
ATOM 627 O O . PHE A 1 78 ? 7.023 -9.508 -0.391 1.00 97.31 78 PHE A O 1
ATOM 634 N N . CYS A 1 79 ? 7.851 -7.642 0.495 1.00 96.88 79 CYS A N 1
ATOM 635 C CA . CYS A 1 79 ? 8.342 -7.168 -0.800 1.00 96.88 79 CYS A CA 1
ATOM 636 C C . CYS A 1 79 ? 9.441 -8.073 -1.381 1.00 96.88 79 CYS A C 1
ATOM 638 O O . CYS A 1 79 ? 9.463 -8.281 -2.591 1.00 96.88 79 CYS A O 1
ATOM 640 N N . ILE A 1 80 ? 10.323 -8.635 -0.548 1.00 97.00 80 ILE A N 1
ATOM 641 C CA . ILE A 1 80 ? 11.363 -9.577 -0.993 1.00 97.00 80 ILE A CA 1
ATOM 642 C C . ILE A 1 80 ? 10.734 -10.876 -1.517 1.00 97.00 80 ILE A C 1
ATOM 644 O O . ILE A 1 80 ? 11.107 -11.323 -2.600 1.00 97.00 80 ILE A O 1
ATOM 648 N N . GLU A 1 81 ? 9.762 -11.440 -0.793 1.00 97.00 81 GLU A N 1
ATOM 649 C CA . GLU A 1 81 ? 9.022 -12.655 -1.173 1.00 97.00 81 GLU A CA 1
ATOM 650 C C . GLU A 1 81 ? 8.424 -12.524 -2.583 1.00 97.00 81 GLU A C 1
ATOM 652 O O . GLU A 1 81 ? 8.608 -13.394 -3.434 1.00 97.00 81 GLU A O 1
ATOM 657 N N . TYR A 1 82 ? 7.789 -11.384 -2.862 1.00 96.00 82 TYR A N 1
ATOM 658 C CA . TYR A 1 82 ? 7.152 -11.094 -4.148 1.00 96.00 82 TYR A CA 1
ATOM 659 C C . TYR A 1 82 ? 8.102 -10.474 -5.188 1.00 96.00 82 TYR A C 1
ATOM 661 O O . TYR A 1 82 ? 7.660 -10.094 -6.271 1.00 96.00 82 TYR A O 1
ATOM 669 N N . LYS A 1 83 ? 9.406 -10.368 -4.885 1.00 96.75 83 LYS A N 1
ATOM 670 C CA . LYS A 1 83 ? 10.435 -9.754 -5.750 1.00 96.75 83 LYS A CA 1
ATOM 671 C C . LYS A 1 83 ? 10.108 -8.312 -6.168 1.00 96.75 83 LYS A C 1
ATOM 673 O O . LYS A 1 83 ? 10.477 -7.857 -7.249 1.00 96.75 83 LYS A O 1
ATOM 678 N N . ILE A 1 84 ? 9.441 -7.575 -5.288 1.00 96.62 84 ILE A N 1
ATOM 679 C CA . ILE A 1 84 ? 9.033 -6.188 -5.491 1.00 96.62 84 ILE A CA 1
ATOM 680 C C . ILE A 1 84 ? 10.174 -5.262 -5.078 1.00 96.62 84 ILE A C 1
ATOM 682 O O . ILE A 1 84 ? 10.652 -5.298 -3.941 1.00 96.62 84 ILE A O 1
ATOM 686 N N . LYS A 1 85 ? 10.559 -4.337 -5.964 1.00 95.38 85 LYS A N 1
ATOM 687 C CA . LYS A 1 85 ? 11.452 -3.239 -5.581 1.00 95.38 85 LYS A CA 1
ATOM 688 C C . LYS A 1 85 ? 10.679 -2.212 -4.753 1.00 95.38 85 LYS A C 1
ATOM 690 O O . LYS A 1 85 ? 9.925 -1.409 -5.302 1.00 95.38 85 LYS A O 1
ATOM 695 N N . HIS A 1 86 ? 10.878 -2.222 -3.439 1.00 94.31 86 HIS A N 1
ATOM 696 C CA . HIS A 1 86 ? 10.279 -1.235 -2.542 1.00 94.31 86 HIS A CA 1
ATOM 697 C C . HIS A 1 86 ? 11.143 0.025 -2.439 1.00 94.31 86 HIS A C 1
ATOM 699 O O . HIS A 1 86 ? 12.342 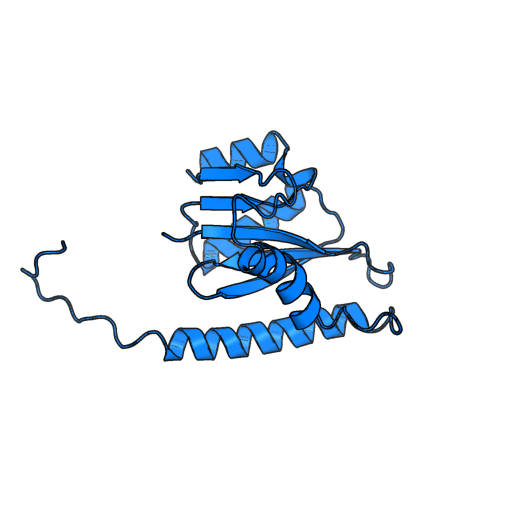-0.044 -2.172 1.00 94.31 86 HIS A O 1
ATOM 705 N N . ILE A 1 87 ? 10.526 1.183 -2.664 1.00 90.62 87 ILE A N 1
ATOM 706 C CA . ILE A 1 87 ? 11.132 2.500 -2.495 1.00 90.62 87 ILE A CA 1
ATOM 707 C C . ILE A 1 87 ? 10.303 3.259 -1.470 1.00 90.62 87 ILE A C 1
ATOM 709 O O . ILE A 1 87 ? 9.129 3.569 -1.682 1.00 90.62 87 ILE A O 1
ATOM 713 N N . LEU A 1 88 ? 10.932 3.587 -0.350 1.00 85.62 88 LEU A N 1
ATOM 714 C CA . LEU A 1 88 ? 10.335 4.481 0.619 1.00 85.62 88 LEU A CA 1
ATOM 715 C C . LEU A 1 88 ? 10.592 5.918 0.171 1.00 85.62 88 LEU A C 1
ATOM 717 O O . LEU A 1 88 ? 11.739 6.361 0.140 1.00 85.62 88 LEU A O 1
ATOM 721 N N . ASN A 1 89 ? 9.531 6.655 -0.145 1.00 76.25 89 ASN A N 1
ATOM 7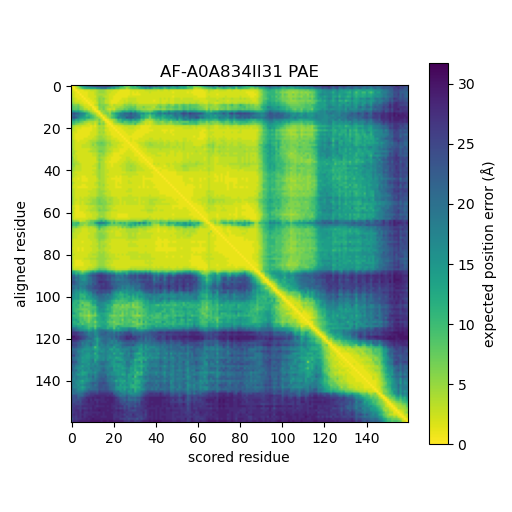22 C CA . ASN A 1 89 ? 9.674 8.072 -0.428 1.00 76.25 89 ASN A CA 1
ATOM 723 C C . ASN A 1 89 ? 9.734 8.836 0.900 1.00 76.25 89 ASN A C 1
ATOM 725 O O . ASN A 1 89 ? 8.739 8.950 1.625 1.00 76.25 89 ASN A O 1
ATOM 729 N N . ALA A 1 90 ? 10.931 9.288 1.268 1.00 53.19 90 ALA A N 1
ATOM 730 C CA . ALA A 1 90 ? 11.157 10.024 2.495 1.00 53.19 90 ALA A CA 1
ATOM 731 C C . ALA A 1 90 ? 10.940 11.521 2.256 1.00 53.19 90 ALA A C 1
ATOM 733 O O . ALA A 1 90 ? 11.874 12.216 1.889 1.00 53.19 90 ALA A O 1
ATOM 734 N N . ILE A 1 91 ? 9.726 11.998 2.538 1.00 46.06 91 ILE A N 1
ATOM 735 C CA . ILE A 1 91 ? 9.365 13.423 2.591 1.00 46.06 91 ILE A CA 1
ATOM 736 C C . ILE A 1 91 ? 9.340 14.125 1.227 1.00 46.06 91 ILE A C 1
ATOM 738 O O . ILE A 1 91 ? 10.193 13.956 0.361 1.00 46.06 91 ILE A O 1
ATOM 742 N N . ALA A 1 92 ? 8.308 14.952 1.093 1.00 41.75 92 ALA A N 1
ATOM 743 C CA . ALA A 1 92 ? 8.099 15.960 0.075 1.00 41.75 92 ALA A CA 1
ATOM 744 C C . ALA A 1 92 ? 9.339 16.853 -0.107 1.00 41.75 92 ALA A C 1
ATOM 746 O O . ALA A 1 92 ? 9.452 17.918 0.494 1.00 41.75 92 ALA A O 1
ATOM 747 N N . SER A 1 93 ? 10.283 16.434 -0.945 1.00 37.19 93 SER A N 1
ATOM 748 C CA . SER A 1 93 ? 11.220 17.361 -1.562 1.00 37.19 93 SER A CA 1
ATOM 749 C C . SER A 1 93 ? 10.686 17.672 -2.957 1.00 37.19 93 SER A C 1
ATOM 751 O O . SER A 1 93 ? 10.662 16.775 -3.801 1.00 37.19 93 SER A O 1
ATOM 753 N N . PRO A 1 94 ? 10.282 18.923 -3.239 1.00 39.72 94 PRO A N 1
ATOM 754 C CA . PRO A 1 94 ? 9.799 19.379 -4.547 1.00 39.72 94 PRO A CA 1
ATOM 755 C C . PRO A 1 94 ? 10.733 19.134 -5.743 1.00 39.72 94 PRO A C 1
ATOM 757 O O . PRO A 1 94 ? 10.432 19.568 -6.852 1.00 39.72 94 PRO A O 1
ATOM 760 N N . ARG A 1 95 ? 11.916 18.563 -5.500 1.00 35.78 95 ARG A N 1
ATOM 761 C CA . ARG A 1 95 ? 13.060 18.571 -6.404 1.00 35.78 95 ARG A CA 1
ATOM 762 C C . ARG A 1 95 ? 13.334 17.221 -7.071 1.00 35.78 95 ARG A C 1
ATOM 764 O O . ARG A 1 95 ? 14.004 17.214 -8.094 1.00 35.78 95 ARG A O 1
ATOM 771 N N . SER A 1 96 ? 12.863 16.101 -6.515 1.00 39.75 96 SER A N 1
ATOM 772 C CA . SER A 1 96 ? 13.176 14.751 -7.030 1.00 39.75 96 SER A CA 1
ATOM 773 C C . SER A 1 96 ? 12.045 14.117 -7.839 1.00 39.75 96 SER A C 1
ATOM 775 O O . SER A 1 96 ? 12.316 13.416 -8.808 1.00 39.75 96 SER A O 1
ATOM 777 N N . ASN A 1 97 ? 10.797 14.415 -7.487 1.00 43.47 97 ASN A N 1
ATOM 778 C CA . ASN A 1 97 ? 9.614 14.094 -8.278 1.00 43.47 97 ASN A CA 1
ATOM 779 C C . ASN A 1 97 ? 8.975 15.446 -8.576 1.00 43.47 97 ASN A C 1
ATOM 781 O O . ASN A 1 97 ? 8.772 16.208 -7.628 1.00 43.47 97 ASN A O 1
ATOM 785 N N . GLY A 1 98 ? 8.726 15.789 -9.843 1.00 43.12 98 GLY A N 1
ATOM 786 C CA . GLY A 1 98 ? 8.098 17.071 -10.184 1.00 43.12 98 GLY A CA 1
ATOM 787 C C . GLY A 1 98 ? 6.914 17.336 -9.249 1.00 43.12 98 GLY A C 1
ATOM 788 O O . GLY A 1 98 ? 6.141 16.411 -8.989 1.00 43.12 98 GLY A O 1
ATOM 789 N N . LYS A 1 99 ? 6.835 18.549 -8.676 1.00 43.00 99 LYS A N 1
ATOM 790 C CA . LYS A 1 99 ? 5.826 18.951 -7.670 1.00 43.00 99 LYS A CA 1
ATOM 791 C C . LYS A 1 99 ? 4.434 18.389 -7.977 1.00 43.00 99 LYS A C 1
ATOM 793 O O . LYS A 1 99 ? 3.763 17.885 -7.080 1.00 43.00 99 LYS A O 1
ATOM 798 N N . ASP A 1 100 ? 4.088 18.396 -9.257 1.00 47.53 100 ASP A N 1
ATOM 799 C CA . ASP A 1 100 ? 2.814 17.967 -9.810 1.00 47.53 100 ASP A CA 1
ATOM 800 C C . ASP A 1 100 ? 2.507 16.487 -9.556 1.00 47.53 100 ASP A C 1
ATOM 802 O O . ASP A 1 100 ? 1.391 16.163 -9.172 1.00 47.53 100 ASP A O 1
ATOM 806 N N . GLU A 1 101 ? 3.467 15.568 -9.700 1.00 49.06 101 GLU A N 1
ATOM 807 C CA . GLU A 1 101 ? 3.197 14.136 -9.506 1.00 49.06 101 GLU A CA 1
ATOM 808 C C . GLU A 1 101 ? 2.992 13.793 -8.030 1.00 49.06 101 GLU A C 1
ATOM 810 O O . GLU A 1 101 ? 2.111 13.007 -7.687 1.00 49.06 101 GLU A O 1
ATOM 815 N N . HIS A 1 102 ? 3.784 14.397 -7.141 1.00 55.81 102 HIS A N 1
ATOM 816 C CA . HIS A 1 102 ? 3.634 14.212 -5.698 1.00 55.81 102 HIS A CA 1
ATOM 817 C C . HIS A 1 102 ? 2.275 14.719 -5.217 1.00 55.81 102 HIS A C 1
ATOM 819 O O . HIS A 1 102 ? 1.540 14.000 -4.541 1.00 55.81 102 HIS A O 1
ATOM 825 N N . GLU A 1 103 ? 1.947 15.952 -5.596 1.00 54.34 103 GLU A N 1
ATOM 826 C CA . GLU A 1 103 ? 0.664 16.566 -5.297 1.00 54.34 103 GLU A CA 1
ATOM 827 C C . GLU A 1 103 ? -0.491 15.736 -5.859 1.00 54.34 103 GLU A C 1
ATOM 829 O O . GLU A 1 103 ? -1.489 15.536 -5.174 1.00 54.34 103 GLU A O 1
ATOM 834 N N . TRP A 1 104 ? -0.330 15.174 -7.056 1.00 62.62 104 TRP A N 1
ATOM 835 C CA . TRP A 1 104 ? -1.333 14.322 -7.676 1.00 62.62 104 TRP A CA 1
ATOM 836 C C . TRP A 1 104 ? -1.577 13.045 -6.857 1.00 62.62 104 TRP A C 1
ATOM 838 O O . TRP A 1 104 ? -2.714 12.778 -6.492 1.00 62.62 104 TRP A O 1
ATOM 848 N N . TYR A 1 105 ? -0.554 12.286 -6.455 1.00 60.91 105 TYR A N 1
ATOM 849 C CA . TYR A 1 105 ? -0.779 11.046 -5.688 1.00 60.91 105 TYR A CA 1
ATOM 850 C C . TYR A 1 105 ? -1.263 11.265 -4.245 1.00 60.91 105 TYR A C 1
ATOM 852 O O . TYR A 1 105 ? -1.852 10.354 -3.665 1.00 60.91 105 TYR A O 1
ATOM 860 N N . GLU A 1 106 ? -1.028 12.438 -3.657 1.00 60.06 106 GLU A N 1
ATOM 861 C CA . GLU A 1 106 ? -1.555 12.787 -2.332 1.00 60.06 106 GLU A CA 1
ATOM 862 C C . GLU A 1 106 ? -2.979 13.358 -2.417 1.00 60.06 106 GLU A C 1
ATOM 864 O O . GLU A 1 106 ? -3.877 12.919 -1.692 1.00 60.06 106 GLU A O 1
ATOM 869 N N . LYS A 1 107 ? -3.202 14.322 -3.319 1.00 62.03 107 LYS A N 1
ATOM 870 C CA . LYS A 1 107 ? -4.474 15.042 -3.436 1.00 62.03 107 LYS A CA 1
ATOM 871 C C . LYS A 1 107 ? -5.510 14.279 -4.230 1.00 62.03 107 LYS A C 1
ATOM 873 O O . LYS A 1 107 ? -6.668 14.318 -3.840 1.00 62.03 107 LYS A O 1
ATOM 878 N N . VAL A 1 108 ? -5.141 13.576 -5.301 1.00 64.00 108 VAL A N 1
ATOM 879 C CA . VAL A 1 108 ? -6.128 12.883 -6.141 1.00 64.00 108 VAL A CA 1
ATOM 880 C C . VAL A 1 108 ? -6.909 11.870 -5.334 1.00 64.00 108 VAL A C 1
ATOM 882 O O . VAL A 1 108 ? -8.122 12.017 -5.309 1.00 64.00 108 VAL A O 1
ATOM 885 N N . PRO A 1 109 ? -6.304 10.955 -4.554 1.00 62.81 109 PRO A N 1
ATOM 886 C CA . PRO A 1 109 ? -7.107 10.073 -3.723 1.00 62.81 109 PRO A CA 1
ATOM 887 C C . PRO A 1 109 ? -8.041 10.850 -2.791 1.00 62.81 109 PRO A C 1
ATOM 889 O O . PRO A 1 109 ? -9.180 10.454 -2.620 1.00 62.81 109 PRO A O 1
ATOM 892 N N . ARG A 1 110 ? -7.622 11.994 -2.238 1.00 59.72 110 ARG A N 1
ATOM 893 C CA . ARG A 1 110 ? -8.448 12.821 -1.344 1.00 59.72 110 ARG A CA 1
ATOM 894 C C . ARG A 1 110 ? -9.632 13.492 -2.061 1.00 59.72 110 ARG A C 1
ATOM 896 O O . ARG A 1 110 ? -10.746 13.444 -1.539 1.00 59.72 110 ARG A O 1
ATOM 903 N N . VAL A 1 111 ? -9.403 14.026 -3.260 1.00 60.06 111 VAL A N 1
ATOM 904 C CA . VAL A 1 111 ? -10.410 14.621 -4.156 1.00 60.06 111 VAL A CA 1
ATOM 905 C C . VAL A 1 111 ? -11.386 13.550 -4.652 1.00 60.06 111 VAL A C 1
ATOM 907 O O . VAL A 1 111 ? -12.597 13.732 -4.567 1.00 60.06 111 VAL A O 1
ATOM 910 N N . GLU A 1 112 ? -10.875 12.408 -5.120 1.00 57.09 112 GLU A N 1
ATOM 911 C CA . GLU A 1 112 ? -11.669 11.262 -5.589 1.00 57.09 112 GLU A CA 1
ATOM 912 C C . GLU A 1 112 ? -12.505 10.642 -4.462 1.00 57.09 112 GLU A C 1
ATOM 914 O O . GLU A 1 112 ? -13.638 10.206 -4.672 1.00 57.09 112 GLU A O 1
ATOM 919 N N . LEU A 1 113 ? -11.970 10.643 -3.239 1.00 57.56 113 LEU A N 1
ATOM 920 C CA . LEU A 1 113 ? -12.685 10.245 -2.028 1.00 57.56 113 LEU A CA 1
ATOM 921 C C . LEU A 1 113 ? -13.662 11.331 -1.530 1.00 57.56 113 LEU A C 1
ATOM 923 O O . LEU A 1 113 ? -14.413 11.073 -0.591 1.00 57.56 113 LEU A O 1
ATOM 927 N N . GLY A 1 114 ? -13.677 12.528 -2.127 1.00 58.34 114 GLY A N 1
ATOM 928 C CA . GLY A 1 114 ? -14.561 13.633 -1.741 1.00 58.34 114 GLY A CA 1
ATOM 929 C C . GLY A 1 114 ? -14.266 14.226 -0.358 1.00 58.34 114 GLY A C 1
ATOM 930 O O . GLY A 1 114 ? -15.168 14.754 0.287 1.00 58.34 114 GLY A O 1
ATOM 931 N N . LEU A 1 115 ? -13.022 14.125 0.116 1.00 56.78 115 LEU A N 1
ATOM 932 C CA . LEU A 1 115 ? -12.614 14.459 1.489 1.00 56.78 115 LEU A CA 1
ATOM 933 C C . LEU A 1 115 ? -12.182 15.921 1.686 1.00 56.78 115 LEU A C 1
ATOM 935 O O . LEU A 1 115 ? -11.748 16.294 2.778 1.00 56.78 115 LEU A O 1
ATOM 939 N N . ASP A 1 116 ? -12.277 16.754 0.651 1.00 57.59 116 ASP A N 1
ATOM 940 C CA . ASP A 1 116 ? -11.845 18.156 0.713 1.00 57.59 116 ASP A CA 1
ATOM 941 C C . ASP A 1 116 ? -12.891 19.093 1.336 1.00 57.59 116 ASP A C 1
ATOM 943 O O . ASP A 1 116 ? -12.553 20.195 1.762 1.00 57.59 116 ASP A O 1
ATOM 947 N N . ASN A 1 117 ? -14.133 18.629 1.502 1.00 49.22 117 ASN A N 1
ATOM 948 C CA . ASN A 1 117 ? -15.194 19.370 2.181 1.00 49.22 117 ASN A CA 1
ATOM 949 C C . ASN A 1 117 ? -15.279 18.939 3.657 1.00 49.22 117 ASN A C 1
ATOM 951 O O . ASN A 1 117 ? -15.822 17.888 3.989 1.00 49.22 117 ASN A O 1
ATOM 955 N N . ALA A 1 118 ? -14.723 19.758 4.552 1.00 43.12 118 ALA A N 1
ATOM 956 C CA . ALA A 1 118 ? -14.434 19.440 5.958 1.00 43.12 118 ALA A CA 1
ATOM 957 C C . ALA A 1 118 ? -15.649 19.279 6.911 1.00 43.12 118 ALA A C 1
ATOM 959 O O . ALA A 1 118 ? -15.457 19.103 8.122 1.00 43.12 118 ALA A O 1
ATOM 960 N N . GLU A 1 119 ? -16.888 19.317 6.412 1.00 44.66 119 GLU A N 1
ATOM 961 C CA . GLU A 1 119 ? -18.074 19.551 7.252 1.00 44.66 119 GLU A CA 1
ATOM 962 C C . GLU A 1 119 ? -18.976 18.337 7.550 1.00 44.66 119 GLU A C 1
ATOM 964 O O . GLU A 1 119 ? -19.883 18.487 8.362 1.00 44.66 119 GLU A O 1
ATOM 969 N N . ASN A 1 120 ? -18.767 17.120 7.015 1.00 40.66 120 ASN A N 1
ATOM 970 C CA . ASN A 1 120 ? -19.810 16.070 7.129 1.00 40.66 120 ASN A CA 1
ATOM 971 C C . ASN A 1 120 ? -19.374 14.649 7.554 1.00 40.66 120 ASN A C 1
ATOM 973 O O . ASN A 1 120 ? -19.818 13.625 7.035 1.00 40.66 120 ASN A O 1
ATOM 977 N N . ARG A 1 121 ? -18.616 14.583 8.654 1.00 53.19 121 ARG A N 1
ATOM 978 C CA . ARG A 1 121 ? -17.841 13.420 9.147 1.00 53.19 121 ARG A CA 1
ATOM 979 C C . ARG A 1 121 ? -18.591 12.118 9.506 1.00 53.19 121 ARG A C 1
ATOM 981 O O . ARG A 1 121 ? -17.948 11.178 9.968 1.00 53.19 121 ARG A O 1
ATOM 988 N N . LYS A 1 122 ? -19.914 12.009 9.326 1.00 42.78 122 LYS A N 1
ATOM 989 C CA . LYS A 1 122 ? -20.677 10.755 9.557 1.00 42.78 122 LYS A CA 1
ATOM 990 C C . LYS A 1 122 ? -21.134 10.054 8.271 1.00 42.78 122 LYS A C 1
ATOM 992 O O . LYS A 1 122 ? -21.333 8.844 8.299 1.00 42.78 122 LYS A O 1
ATOM 997 N N . GLY A 1 123 ? -21.254 10.773 7.152 1.00 45.78 123 GLY A N 1
ATOM 998 C CA . GLY A 1 123 ? -21.620 10.198 5.846 1.00 45.78 123 GLY A CA 1
ATOM 999 C C . GLY A 1 123 ? -20.423 9.882 4.945 1.00 45.78 123 GLY A C 1
ATOM 1000 O O . GLY A 1 123 ? -20.574 9.200 3.932 1.00 45.78 123 GLY A O 1
ATOM 1001 N N . ASP A 1 124 ? -19.237 10.363 5.315 1.00 52.12 124 ASP A N 1
ATOM 1002 C CA . ASP A 1 124 ? -18.092 10.453 4.410 1.00 52.12 124 ASP A CA 1
ATOM 1003 C C . ASP A 1 124 ? -17.455 9.105 4.078 1.00 52.12 124 ASP A C 1
ATOM 1005 O O . ASP A 1 124 ? -16.969 8.943 2.975 1.00 52.12 124 ASP A O 1
ATOM 1009 N N . GLN A 1 125 ? -17.503 8.088 4.943 1.00 46.84 125 GLN A N 1
ATOM 1010 C CA . GLN A 1 125 ? -16.884 6.790 4.622 1.00 46.84 125 GLN A CA 1
ATOM 1011 C C . GLN A 1 125 ? -17.642 5.996 3.562 1.00 46.84 125 GLN A C 1
ATOM 1013 O O . GLN A 1 125 ? -17.033 5.465 2.635 1.00 46.84 125 GLN A O 1
ATOM 1018 N N . GLN A 1 126 ? -18.968 5.901 3.686 1.00 49.66 126 GLN A N 1
ATOM 1019 C CA . GLN A 1 126 ? -19.792 5.242 2.672 1.00 49.66 126 GLN A CA 1
ATOM 1020 C C . GLN A 1 126 ? -19.804 6.059 1.382 1.00 49.66 126 GLN A C 1
ATOM 1022 O O . GLN A 1 126 ? -19.690 5.476 0.308 1.00 49.66 126 GLN A O 1
ATOM 1027 N N . LYS A 1 127 ? -19.856 7.395 1.478 1.00 53.38 127 LYS A N 1
ATOM 1028 C CA . LYS A 1 127 ? -19.746 8.281 0.314 1.00 53.38 127 LYS A CA 1
ATOM 1029 C C . LYS A 1 127 ? -18.387 8.171 -0.365 1.00 53.38 127 LYS A C 1
ATOM 1031 O O . LYS A 1 127 ? -18.369 8.024 -1.574 1.00 53.38 127 LYS A O 1
ATOM 1036 N N . ALA A 1 128 ? -17.285 8.152 0.377 1.00 49.88 128 ALA A N 1
ATOM 1037 C CA . ALA A 1 128 ? -15.941 8.004 -0.170 1.00 49.88 128 ALA A CA 1
ATOM 1038 C C . ALA A 1 128 ? -15.752 6.622 -0.805 1.00 49.88 128 ALA A C 1
ATOM 1040 O O . ALA A 1 128 ? -15.266 6.519 -1.924 1.00 49.88 128 ALA A O 1
ATOM 1041 N N . THR A 1 129 ? -16.239 5.557 -0.159 1.00 49.81 129 THR A N 1
ATOM 1042 C CA . THR A 1 129 ? -16.207 4.198 -0.729 1.00 49.81 129 THR A CA 1
ATOM 1043 C C . THR A 1 129 ? -17.063 4.100 -1.997 1.00 49.81 129 THR A C 1
ATOM 1045 O O . THR A 1 129 ? -16.646 3.496 -2.981 1.00 49.81 129 THR A O 1
ATOM 1048 N N . ALA A 1 130 ? -18.249 4.713 -2.017 1.00 56.44 130 ALA A N 1
ATOM 1049 C CA . ALA A 1 130 ? -19.143 4.709 -3.174 1.00 56.44 130 ALA A CA 1
ATOM 1050 C C . ALA A 1 130 ? -18.640 5.606 -4.317 1.00 56.44 130 ALA A C 1
ATOM 1052 O O . ALA A 1 130 ? -18.688 5.191 -5.474 1.00 56.44 130 ALA A O 1
ATOM 1053 N N . ALA A 1 131 ? -18.137 6.803 -4.006 1.00 54.62 131 ALA A N 1
ATOM 1054 C CA . ALA A 1 131 ? -17.533 7.736 -4.955 1.00 54.62 131 ALA A CA 1
ATOM 1055 C C . ALA A 1 131 ? -16.331 7.089 -5.626 1.00 54.62 131 ALA A C 1
ATOM 1057 O O . ALA A 1 131 ? -16.232 7.072 -6.847 1.00 54.62 131 ALA A O 1
ATOM 1058 N N . MET A 1 132 ? -15.498 6.433 -4.834 1.00 51.53 132 MET A N 1
ATOM 1059 C CA . MET A 1 132 ? -14.306 5.795 -5.334 1.00 51.53 132 MET A CA 1
ATOM 1060 C C . MET A 1 132 ? -14.609 4.479 -6.053 1.00 51.53 132 MET A C 1
ATOM 1062 O O . MET A 1 132 ? -14.014 4.230 -7.084 1.00 51.53 132 MET A O 1
ATOM 1066 N N . ASN A 1 133 ? -15.617 3.695 -5.653 1.00 55.16 133 ASN A N 1
ATOM 1067 C CA . ASN A 1 133 ? -16.097 2.577 -6.479 1.00 55.16 133 ASN A CA 1
ATOM 1068 C C . ASN A 1 133 ? -16.645 3.063 -7.830 1.00 55.16 133 ASN A C 1
ATOM 1070 O O . ASN A 1 133 ? -16.368 2.461 -8.868 1.00 55.16 133 ASN A O 1
ATOM 1074 N N . LYS A 1 134 ? -17.400 4.166 -7.840 1.00 59.06 134 LYS A N 1
ATOM 1075 C CA . LYS A 1 134 ? -17.923 4.787 -9.064 1.00 59.06 134 LYS A CA 1
ATOM 1076 C C . LYS A 1 134 ? -16.786 5.323 -9.939 1.00 59.06 134 LYS A C 1
ATOM 1078 O O . LYS A 1 134 ? -16.813 5.132 -11.154 1.00 59.06 134 LYS A O 1
ATOM 1083 N N . GLN A 1 135 ? -15.769 5.923 -9.329 1.00 54.41 135 GLN A N 1
ATOM 1084 C CA . GLN A 1 135 ? -14.599 6.468 -10.005 1.00 54.41 135 GLN A CA 1
ATOM 1085 C C . GLN A 1 135 ? -13.668 5.368 -10.511 1.00 54.41 135 GLN A C 1
ATOM 1087 O O . GLN A 1 135 ? -13.321 5.381 -11.683 1.00 54.41 135 GLN A O 1
ATOM 1092 N N . SER A 1 136 ? -13.371 4.340 -9.717 1.00 49.16 136 SER A N 1
ATOM 1093 C CA . SER A 1 136 ? -12.678 3.125 -10.151 1.00 49.16 136 SER A CA 1
ATOM 1094 C C . SER A 1 136 ? -13.422 2.453 -11.310 1.00 49.16 136 SER A C 1
ATOM 1096 O O . SER A 1 136 ? -12.790 2.015 -12.263 1.00 49.16 136 SER A O 1
ATOM 1098 N N . GLN A 1 137 ? -14.760 2.418 -11.323 1.00 58.50 137 GLN A N 1
ATOM 1099 C CA . GLN A 1 137 ? -15.517 1.921 -12.483 1.00 58.50 137 GLN A CA 1
ATOM 1100 C C . GLN A 1 137 ? -15.378 2.824 -13.720 1.00 58.50 137 GLN A C 1
ATOM 1102 O O . GLN A 1 137 ? -15.250 2.317 -14.836 1.00 58.50 137 GLN A O 1
ATOM 1107 N N . GLN A 1 138 ? -15.395 4.148 -13.552 1.00 56.91 138 GLN A N 1
ATOM 1108 C CA . GLN A 1 138 ? -15.190 5.102 -14.648 1.00 56.91 138 GLN A CA 1
ATOM 1109 C C . GLN A 1 138 ? -13.762 5.038 -15.203 1.00 56.91 138 GLN A C 1
ATOM 1111 O O . GLN A 1 138 ? -13.583 4.952 -16.417 1.00 56.91 138 GLN A O 1
ATOM 1116 N N . MET A 1 139 ? -12.759 4.987 -14.329 1.00 52.38 139 MET A N 1
ATOM 1117 C CA . MET A 1 139 ? -11.355 4.830 -14.689 1.00 52.38 139 MET A CA 1
ATOM 1118 C C . MET A 1 139 ? -11.085 3.465 -15.311 1.00 52.38 139 MET A C 1
ATOM 1120 O O . MET A 1 139 ? -10.348 3.403 -16.286 1.00 52.38 139 MET A O 1
ATOM 1124 N N . LYS A 1 140 ? -11.739 2.390 -14.845 1.00 53.97 140 LYS A N 1
ATOM 1125 C CA . LYS A 1 140 ? -11.677 1.066 -15.487 1.00 53.97 140 LYS A CA 1
ATOM 1126 C C . LYS A 1 140 ? -12.213 1.131 -16.911 1.00 53.97 140 LYS A C 1
ATOM 1128 O O . LYS A 1 140 ? -11.522 0.731 -17.837 1.00 53.97 140 LYS A O 1
ATOM 1133 N N . LYS A 1 141 ? -13.397 1.719 -17.110 1.00 62.88 141 LYS A N 1
ATOM 1134 C CA . LYS A 1 141 ? -13.963 1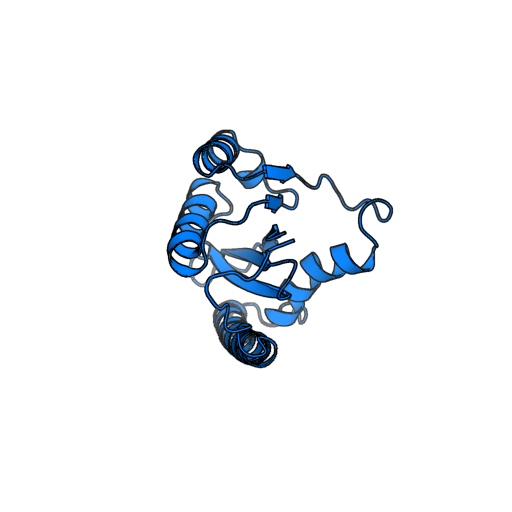.928 -18.453 1.00 62.88 141 LYS A CA 1
ATOM 1135 C C . LYS A 1 141 ? -13.035 2.763 -19.335 1.00 62.88 141 LYS A C 1
ATOM 1137 O O . LYS A 1 141 ? -12.889 2.465 -20.515 1.00 62.88 141 LYS A O 1
ATOM 1142 N N . GLN A 1 142 ? -12.401 3.799 -18.788 1.00 53.25 142 GLN A N 1
ATOM 1143 C CA . GLN A 1 142 ? -11.457 4.636 -19.527 1.00 53.25 142 GLN A CA 1
ATOM 1144 C C . GLN A 1 142 ? -10.159 3.888 -19.864 1.00 53.25 142 GLN A C 1
ATOM 1146 O O . GLN A 1 142 ? -9.654 4.029 -20.977 1.00 53.25 142 GLN A O 1
ATOM 1151 N N . PHE A 1 143 ? -9.647 3.081 -18.937 1.00 53.38 143 PHE A N 1
ATOM 1152 C CA . PHE A 1 143 ? -8.492 2.209 -19.121 1.00 53.38 143 PHE A CA 1
ATOM 1153 C C . PHE A 1 143 ? -8.765 1.152 -20.197 1.00 53.38 143 PHE A C 1
ATOM 1155 O O . PHE A 1 143 ? -8.024 1.076 -21.176 1.00 53.38 143 PHE A O 1
ATOM 1162 N N . ASP A 1 144 ? -9.885 0.433 -20.092 1.00 60.16 144 ASP A N 1
ATOM 1163 C CA . ASP A 1 144 ? -10.327 -0.570 -21.066 1.00 60.16 144 AS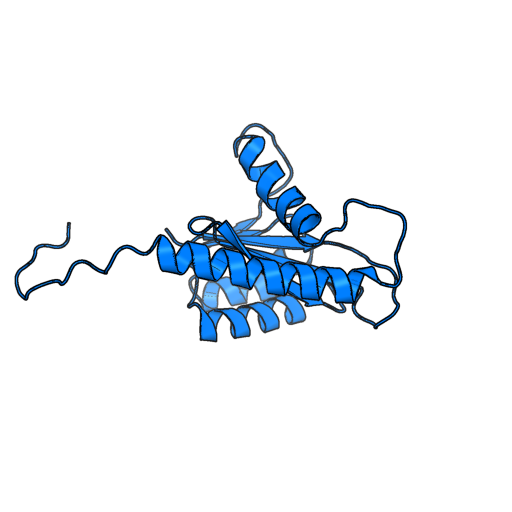P A CA 1
ATOM 1164 C C . ASP A 1 144 ? -10.516 0.048 -22.463 1.00 60.16 144 ASP A C 1
ATOM 1166 O O . ASP A 1 144 ? -10.168 -0.562 -23.470 1.00 60.16 144 ASP A O 1
ATOM 1170 N N . ARG A 1 145 ? -10.992 1.299 -22.540 1.00 56.75 145 ARG A N 1
ATOM 1171 C CA . ARG A 1 145 ? -11.171 2.034 -23.803 1.00 56.75 145 ARG A CA 1
ATOM 1172 C C . ARG A 1 145 ? -9.857 2.555 -24.397 1.00 56.75 145 ARG A C 1
ATOM 1174 O O . ARG A 1 145 ? -9.743 2.671 -25.616 1.00 56.75 145 ARG A O 1
ATOM 1181 N N . LYS A 1 146 ? -8.870 2.895 -23.557 1.00 49.62 146 LYS A N 1
ATOM 1182 C CA . LYS A 1 146 ? -7.514 3.302 -23.979 1.00 49.62 146 LYS A CA 1
ATOM 1183 C C . LYS A 1 146 ? -6.634 2.112 -24.355 1.00 49.62 146 LYS A C 1
ATOM 1185 O O . LYS A 1 146 ? -5.674 2.292 -25.106 1.00 49.62 146 LYS A O 1
ATOM 1190 N N . ARG A 1 147 ? -6.983 0.905 -23.904 1.00 52.38 147 ARG A N 1
ATOM 1191 C CA . ARG A 1 147 ? -6.429 -0.363 -24.379 1.00 52.38 147 ARG A CA 1
ATOM 1192 C C . ARG A 1 147 ? -6.902 -0.609 -25.820 1.00 52.38 147 ARG A C 1
ATOM 1194 O O . ARG A 1 147 ? -7.757 -1.450 -26.075 1.00 52.38 147 ARG A O 1
ATOM 1201 N N . LYS A 1 148 ? -6.364 0.145 -26.790 1.00 45.59 148 LYS A N 1
ATOM 1202 C CA . LYS A 1 148 ? -6.459 -0.224 -28.212 1.00 45.59 148 LYS A CA 1
ATOM 1203 C C . LYS A 1 148 ? -6.057 -1.700 -28.331 1.00 45.59 148 LYS A C 1
ATOM 1205 O O . LYS A 1 148 ? -5.083 -2.107 -27.699 1.00 45.59 148 LYS A O 1
ATOM 1210 N N . GLN A 1 149 ? -6.862 -2.466 -29.075 1.00 46.06 149 GLN A N 1
ATOM 1211 C CA . GLN A 1 149 ? -6.702 -3.895 -29.378 1.00 46.06 149 GLN A CA 1
ATOM 1212 C C . GLN A 1 149 ? -5.239 -4.341 -29.319 1.00 46.06 149 GLN A C 1
ATOM 1214 O O . GLN A 1 149 ? -4.384 -3.728 -29.962 1.00 46.06 149 GLN A O 1
ATOM 1219 N N . SER A 1 150 ? -4.958 -5.410 -28.566 1.00 45.50 150 SER A N 1
ATOM 1220 C CA . SER A 1 150 ? -3.631 -6.019 -28.576 1.00 45.50 150 SER A CA 1
ATOM 1221 C C . SER A 1 150 ? -3.212 -6.274 -30.024 1.00 45.50 150 SER A C 1
ATOM 1223 O O . SER A 1 150 ? -3.987 -6.804 -30.826 1.00 45.50 150 SER A O 1
ATOM 1225 N N . ARG A 1 151 ? -1.988 -5.872 -30.379 1.00 47.03 151 ARG A N 1
ATOM 1226 C CA . ARG A 1 151 ? -1.398 -6.248 -31.664 1.00 47.03 151 ARG A CA 1
ATOM 1227 C C . ARG A 1 151 ? -1.440 -7.778 -31.726 1.00 47.03 151 ARG A C 1
ATOM 1229 O O . ARG A 1 151 ? -0.898 -8.434 -30.839 1.00 47.03 151 ARG A O 1
ATOM 1236 N N . LYS A 1 152 ? -2.151 -8.352 -32.703 1.00 48.19 152 LYS A N 1
ATOM 1237 C CA . LYS A 1 152 ? -2.131 -9.804 -32.921 1.00 48.19 152 LYS A CA 1
ATOM 1238 C C . LYS A 1 152 ? -0.714 -10.170 -33.352 1.00 48.19 152 LYS A C 1
ATOM 1240 O O . LYS A 1 152 ? -0.341 -9.871 -34.482 1.00 48.19 152 LYS A O 1
ATOM 1245 N N . TYR A 1 153 ? 0.049 -10.768 -32.446 1.00 45.91 153 TYR A N 1
ATOM 1246 C CA . TYR A 1 153 ? 1.351 -11.340 -32.760 1.00 45.91 153 TYR A CA 1
ATOM 1247 C C . TYR A 1 153 ? 1.153 -12.590 -33.611 1.00 45.91 153 TYR A C 1
ATOM 1249 O O . TYR A 1 153 ? 0.329 -13.448 -33.277 1.00 45.91 153 TYR A O 1
ATOM 1257 N N . LYS A 1 154 ? 1.890 -12.678 -34.715 1.00 55.59 154 LYS A N 1
ATOM 1258 C CA . LYS A 1 154 ? 2.008 -13.907 -35.500 1.00 55.59 154 LYS A CA 1
ATOM 1259 C C . LYS A 1 154 ? 3.314 -14.612 -35.113 1.00 55.59 154 LYS A C 1
ATOM 1261 O O . LYS A 1 154 ? 4.281 -13.934 -34.761 1.00 55.59 154 LYS A O 1
ATOM 1266 N N . PRO A 1 155 ? 3.372 -15.955 -35.162 1.00 37.91 155 PRO A N 1
ATOM 1267 C CA . PRO A 1 155 ? 4.630 -16.674 -34.975 1.00 37.91 155 PRO A CA 1
ATOM 1268 C C . PRO A 1 155 ? 5.702 -16.120 -35.931 1.00 37.91 155 PRO A C 1
ATOM 1270 O O . PRO A 1 155 ? 5.499 -16.145 -37.143 1.00 37.91 155 PRO A O 1
ATOM 1273 N N . GLY A 1 156 ? 6.799 -15.581 -35.385 1.00 54.97 156 GLY A N 1
ATOM 1274 C CA . GLY A 1 156 ? 7.899 -14.968 -36.149 1.00 54.97 156 GLY A CA 1
ATOM 1275 C C . GLY A 1 156 ? 8.079 -13.453 -35.972 1.00 54.97 156 GLY A C 1
ATOM 1276 O O . GLY A 1 156 ? 9.088 -12.914 -36.418 1.00 54.97 156 GLY A O 1
ATOM 1277 N N . ASP A 1 157 ? 7.159 -12.761 -35.299 1.00 52.59 157 ASP A N 1
ATOM 1278 C CA . ASP A 1 157 ? 7.329 -11.337 -34.993 1.00 52.59 157 ASP A CA 1
ATOM 1279 C C . ASP A 1 157 ? 8.458 -11.130 -33.959 1.00 52.59 157 ASP A C 1
ATOM 1281 O O . ASP A 1 157 ? 8.375 -11.609 -32.825 1.00 52.59 157 ASP A O 1
ATOM 1285 N N . LEU A 1 158 ? 9.511 -10.395 -34.337 1.00 49.88 158 LEU A N 1
ATOM 1286 C CA . LEU A 1 158 ? 10.588 -9.997 -33.425 1.00 49.88 158 LEU A CA 1
ATOM 1287 C C . LEU A 1 158 ? 10.056 -9.003 -32.386 1.00 49.88 158 LEU A C 1
ATOM 1289 O O . LEU A 1 158 ? 9.557 -7.926 -32.720 1.00 49.88 158 LEU A O 1
ATOM 1293 N N . VAL A 1 159 ? 10.178 -9.377 -31.115 1.00 42.34 159 VAL A N 1
ATOM 1294 C CA . VAL A 1 159 ? 9.883 -8.511 -29.973 1.00 42.34 159 VAL A CA 1
ATOM 1295 C C . VAL A 1 159 ? 11.181 -7.783 -29.616 1.00 42.34 159 VAL A C 1
ATOM 1297 O O . VAL A 1 159 ? 12.075 -8.392 -29.033 1.00 42.34 159 VAL A O 1
ATOM 1300 N N . LEU A 1 160 ? 11.308 -6.521 -30.038 1.00 38.69 160 LEU A N 1
ATOM 1301 C CA . LEU A 1 160 ? 12.343 -5.596 -29.552 1.00 38.69 160 LEU A CA 1
ATOM 1302 C C . LEU A 1 160 ? 11.934 -4.997 -28.203 1.00 38.69 160 LEU A C 1
ATOM 1304 O O . LEU A 1 160 ? 10.733 -4.665 -28.057 1.00 38.69 160 LEU A O 1
#

pLDDT: mean 70.98, std 19.66, range [35.78, 97.62]